Protein AF-A0A2V7MKZ8-F1 (afdb_monomer_lite)

Foldseek 3Di:
DQAAWKWKQKQNDIDIDGHPDDDDDDPPIDIDIGGDGPDDDDDDDDDDDD

pLDDT: mean 96.85, std 3.82, range [75.5, 98.69]

Radius of gyration: 11.25 Å; chains: 1; bounding box: 23×19×34 Å

Secondary structure (DSSP, 8-state):
--BS-EEEEETTEEEEE-TT------TT--EEEEE-SSS--B--------

Structure (mmCIF, N/CA/C/O backbone):
data_AF-A0A2V7MKZ8-F1
#
_entry.id   AF-A0A2V7MKZ8-F1
#
loop_
_atom_site.group_PDB
_atom_site.id
_atom_site.type_symbol
_atom_site.label_atom_id
_atom_site.label_alt_id
_atom_site.label_comp_id
_atom_site.label_asym_id
_atom_site.label_entity_id
_atom_site.label_seq_id
_atom_site.pdbx_PDB_ins_code
_atom_site.Cartn_x
_atom_site.Cartn_y
_atom_site.Cartn_z
_atom_site.occupancy
_atom_site.B_iso_or_equiv
_atom_site.auth_seq_id
_atom_site.auth_comp_id
_atom_site.auth_asym_id
_atom_site.auth_atom_id
_atom_site.pdbx_PDB_model_num
ATOM 1 N N . MET A 1 1 ? -3.170 4.840 -1.775 1.00 96.75 1 MET A N 1
ATOM 2 C CA . MET A 1 1 ? -4.027 4.602 -0.592 1.00 96.75 1 MET A CA 1
ATOM 3 C C . MET A 1 1 ? -5.219 5.544 -0.654 1.00 96.75 1 MET A C 1
ATOM 5 O O . MET A 1 1 ? -4.985 6.736 -0.841 1.00 96.75 1 MET A O 1
ATOM 9 N N . LEU A 1 2 ? -6.451 5.031 -0.559 1.00 98.00 2 LEU A N 1
ATOM 10 C CA . LEU A 1 2 ? -7.675 5.847 -0.622 1.00 98.00 2 LEU A CA 1
ATOM 11 C C . LEU A 1 2 ? -8.230 6.200 0.767 1.00 98.00 2 LEU A C 1
ATOM 13 O O . LEU A 1 2 ? -8.605 7.346 0.981 1.00 98.00 2 LEU A O 1
ATOM 17 N N . SER A 1 3 ? -8.248 5.247 1.703 1.00 98.50 3 SER A N 1
ATOM 18 C CA . SER A 1 3 ? -8.725 5.430 3.086 1.00 98.50 3 SER A CA 1
ATOM 19 C C . SER A 1 3 ? -7.982 4.506 4.057 1.00 98.50 3 SER A C 1
ATOM 21 O O . SER A 1 3 ? -7.296 3.578 3.618 1.00 98.50 3 SER A O 1
ATOM 23 N N . GLY A 1 4 ? -8.141 4.755 5.361 1.00 98.44 4 GLY A N 1
ATOM 24 C CA . GLY A 1 4 ? -7.574 3.940 6.437 1.00 98.44 4 GLY A CA 1
ATOM 25 C C . GLY A 1 4 ? -6.068 4.118 6.646 1.00 98.44 4 GLY A C 1
ATOM 26 O O . GLY A 1 4 ? -5.378 4.798 5.882 1.00 98.44 4 GLY A O 1
ATOM 27 N N . THR A 1 5 ? -5.556 3.479 7.699 1.00 98.62 5 THR A N 1
ATOM 28 C CA . THR A 1 5 ? -4.138 3.526 8.089 1.00 98.62 5 THR A CA 1
ATOM 29 C C . THR A 1 5 ? -3.555 2.122 8.111 1.00 98.62 5 THR A C 1
ATOM 31 O O . THR A 1 5 ? -4.138 1.199 8.689 1.00 98.62 5 THR A O 1
ATOM 34 N N . GLY A 1 6 ? -2.383 1.966 7.503 1.00 98.38 6 GLY A N 1
ATOM 35 C CA . GLY A 1 6 ? -1.671 0.699 7.440 1.00 98.38 6 GLY A CA 1
ATOM 36 C C . GLY A 1 6 ? -0.179 0.831 7.720 1.00 98.38 6 GLY A C 1
ATOM 37 O O . GLY A 1 6 ? 0.380 1.929 7.755 1.00 98.38 6 GLY A O 1
ATOM 38 N N . THR A 1 7 ? 0.476 -0.317 7.868 1.00 98.62 7 THR A N 1
ATOM 39 C CA . THR A 1 7 ? 1.931 -0.443 7.768 1.00 98.62 7 THR A CA 1
ATOM 40 C C . THR A 1 7 ? 2.281 -1.164 6.471 1.00 98.62 7 THR A C 1
ATOM 42 O O . THR A 1 7 ? 1.811 -2.274 6.223 1.00 98.62 7 THR A O 1
ATOM 45 N N . LEU A 1 8 ? 3.124 -0.545 5.645 1.00 98.62 8 LEU A N 1
ATOM 46 C CA . LEU A 1 8 ? 3.778 -1.195 4.513 1.00 98.62 8 LEU A CA 1
ATOM 47 C C . LEU A 1 8 ? 5.077 -1.825 5.006 1.00 98.62 8 LEU A C 1
ATOM 49 O O . LEU A 1 8 ? 5.897 -1.140 5.608 1.00 98.62 8 LEU A O 1
ATOM 53 N N . THR A 1 9 ? 5.298 -3.099 4.694 1.00 98.69 9 THR A N 1
ATOM 54 C CA . THR A 1 9 ? 6.640 -3.691 4.695 1.00 98.69 9 THR A CA 1
ATOM 55 C C . THR A 1 9 ? 7.094 -3.816 3.249 1.00 98.69 9 THR A C 1
ATOM 57 O O . THR A 1 9 ? 6.463 -4.545 2.492 1.00 98.69 9 THR A O 1
ATOM 60 N N . LEU A 1 10 ? 8.163 -3.124 2.855 1.00 98.38 10 LEU A N 1
ATOM 61 C CA . LEU A 1 10 ? 8.746 -3.195 1.512 1.00 98.38 10 LEU A CA 1
ATOM 62 C C . LEU A 1 10 ? 10.223 -3.568 1.632 1.00 98.38 10 LEU A C 1
ATOM 64 O O . LEU A 1 10 ? 11.010 -2.812 2.197 1.00 98.38 10 LEU A O 1
ATOM 68 N N . ASN A 1 11 ? 10.595 -4.745 1.121 1.00 97.81 11 ASN A N 1
ATOM 69 C CA . ASN A 1 11 ? 11.951 -5.295 1.244 1.00 97.81 11 ASN A CA 1
ATOM 70 C C . ASN A 1 11 ? 12.476 -5.275 2.694 1.00 97.81 11 ASN A C 1
ATOM 72 O O . ASN A 1 11 ? 13.608 -4.882 2.959 1.00 97.81 11 ASN A O 1
ATOM 76 N N . GLY A 1 12 ? 11.614 -5.660 3.640 1.00 98.19 12 GLY A N 1
ATOM 77 C CA . GLY A 1 12 ? 11.920 -5.704 5.074 1.00 98.19 12 GLY A CA 1
ATOM 78 C C . GLY A 1 12 ? 11.844 -4.359 5.808 1.00 98.19 12 GLY A C 1
ATOM 79 O O . GLY A 1 12 ? 11.880 -4.348 7.035 1.00 98.19 12 GLY A O 1
ATOM 80 N N . VAL A 1 13 ? 11.684 -3.234 5.105 1.00 98.19 13 VAL A N 1
ATOM 81 C CA . VAL A 1 13 ? 11.553 -1.908 5.727 1.00 98.19 13 VAL A CA 1
ATOM 82 C C . VAL A 1 13 ? 10.086 -1.599 6.003 1.00 98.19 13 VAL A C 1
ATOM 84 O O . VAL A 1 13 ? 9.259 -1.694 5.096 1.00 98.19 13 VAL A 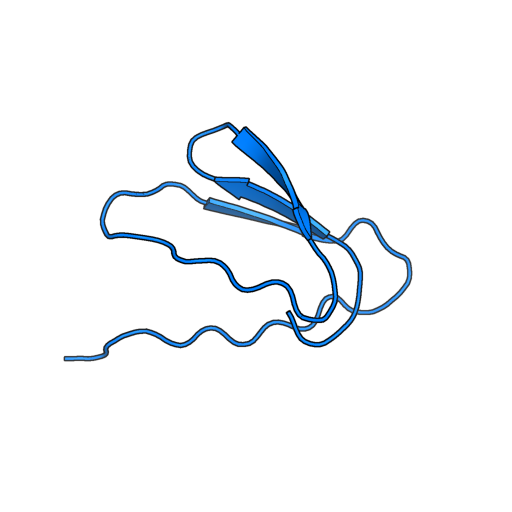O 1
ATOM 87 N N . ARG A 1 14 ? 9.767 -1.209 7.244 1.00 98.38 14 ARG A N 1
ATOM 88 C CA . ARG A 1 14 ? 8.411 -0.819 7.660 1.00 98.38 14 ARG A CA 1
ATOM 89 C C . ARG A 1 14 ? 8.209 0.694 7.562 1.00 98.38 14 ARG A C 1
ATOM 91 O O . ARG A 1 14 ? 9.041 1.458 8.047 1.00 98.38 14 ARG A O 1
ATOM 98 N N . SER A 1 15 ? 7.084 1.119 6.994 1.00 98.19 15 SER A N 1
ATOM 99 C CA . SER A 1 15 ? 6.636 2.517 6.973 1.00 98.19 15 SER A CA 1
ATOM 100 C C . SER A 1 15 ? 5.127 2.626 7.196 1.00 98.19 15 SER A C 1
ATOM 102 O O . SER A 1 15 ? 4.363 1.736 6.819 1.00 98.19 15 SER A O 1
ATOM 104 N N . VAL A 1 16 ? 4.689 3.722 7.821 1.00 98.38 16 VAL A N 1
ATOM 105 C CA . VAL A 1 16 ? 3.260 4.037 7.963 1.00 98.38 16 VAL A CA 1
ATOM 106 C C . VAL A 1 16 ? 2.737 4.575 6.637 1.00 98.38 16 VAL A C 1
ATOM 108 O O . VAL A 1 16 ? 3.393 5.390 5.988 1.00 98.38 16 VAL A O 1
ATOM 111 N N . VAL A 1 17 ? 1.552 4.119 6.245 1.00 98.56 17 VAL A N 1
ATOM 112 C CA . VAL A 1 17 ? 0.872 4.535 5.019 1.00 98.56 17 VAL A CA 1
ATOM 113 C C . VAL A 1 17 ? -0.572 4.916 5.329 1.00 98.56 17 VAL A C 1
ATOM 115 O O . VAL A 1 17 ? -1.219 4.321 6.190 1.00 98.56 17 VAL A O 1
ATOM 118 N N . GLY A 1 18 ? -1.075 5.917 4.615 1.00 98.50 18 GLY A N 1
ATOM 119 C CA . GLY A 1 18 ? -2.433 6.438 4.773 1.00 98.50 18 GLY A CA 1
ATOM 120 C C . GLY A 1 18 ? -2.908 7.165 3.515 1.00 98.50 18 GLY A C 1
ATOM 121 O O . GLY A 1 18 ? -2.203 7.121 2.497 1.00 98.50 18 GLY A O 1
ATOM 122 N N . PRO A 1 19 ? -4.075 7.831 3.545 1.00 98.56 19 PRO A N 1
ATOM 123 C CA . PRO A 1 19 ? -4.661 8.482 2.374 1.00 98.56 19 PRO A CA 1
ATOM 124 C C . PRO A 1 19 ? -3.664 9.397 1.652 1.00 98.56 19 PRO A C 1
ATOM 126 O O . PRO A 1 19 ? -2.904 10.130 2.279 1.00 98.56 19 PRO A O 1
ATOM 129 N N . GLY A 1 20 ? -3.618 9.305 0.321 1.00 98.12 20 GLY A N 1
ATOM 130 C CA . GLY A 1 20 ? -2.667 10.059 -0.508 1.00 98.12 20 GLY A CA 1
ATOM 131 C C . GLY A 1 20 ? -1.272 9.431 -0.642 1.00 98.12 20 GLY A C 1
ATOM 132 O O . GLY A 1 20 ? -0.516 9.823 -1.527 1.00 98.12 20 GLY A O 1
ATOM 133 N N . THR A 1 21 ? -0.934 8.403 0.145 1.00 98.44 21 THR A N 1
ATOM 134 C CA . THR A 1 21 ? 0.335 7.679 -0.034 1.00 98.44 21 THR A CA 1
ATOM 135 C C . THR A 1 21 ? 0.327 6.894 -1.350 1.00 98.44 21 THR A C 1
ATOM 137 O O . THR A 1 21 ? -0.563 6.060 -1.582 1.00 98.44 21 THR A O 1
ATOM 140 N N . ALA A 1 22 ? 1.343 7.128 -2.184 1.00 97.81 22 ALA A N 1
ATOM 141 C CA . ALA A 1 22 ? 1.647 6.356 -3.385 1.00 97.81 22 ALA A CA 1
ATOM 142 C C . ALA A 1 22 ? 2.879 5.471 -3.147 1.00 97.81 22 ALA A C 1
ATOM 144 O O . ALA A 1 22 ? 3.860 5.904 -2.546 1.00 97.81 22 ALA A O 1
ATOM 145 N N . ILE A 1 23 ? 2.817 4.221 -3.608 1.00 97.19 23 ILE A N 1
ATOM 146 C CA . ILE A 1 23 ? 3.866 3.215 -3.410 1.00 97.19 23 ILE A CA 1
ATOM 147 C C . ILE A 1 23 ? 4.185 2.614 -4.774 1.00 97.19 23 ILE A C 1
ATOM 149 O O . ILE A 1 23 ? 3.276 2.180 -5.478 1.00 97.19 23 ILE A O 1
ATOM 153 N N . LEU A 1 24 ? 5.468 2.563 -5.127 1.00 96.44 24 LEU A N 1
ATOM 154 C CA . LEU A 1 24 ? 5.947 1.830 -6.294 1.00 96.44 24 LEU A CA 1
ATOM 155 C C . LEU A 1 24 ? 6.570 0.511 -5.840 1.00 96.44 24 LEU A C 1
A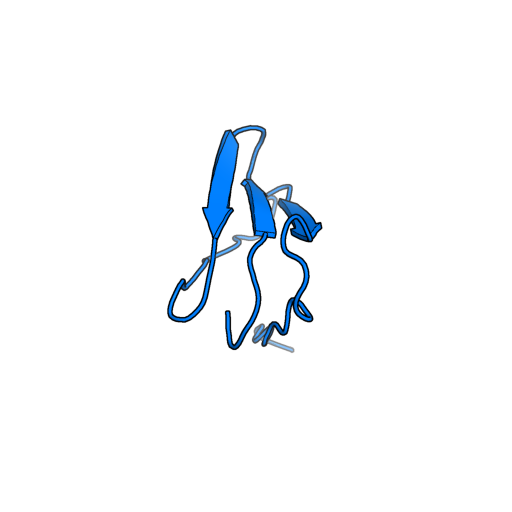TOM 157 O O . LEU A 1 24 ? 7.612 0.501 -5.183 1.00 96.44 24 LEU A O 1
ATOM 161 N N . THR A 1 25 ? 5.959 -0.601 -6.234 1.00 95.81 25 THR A N 1
ATOM 162 C CA . THR A 1 25 ? 6.551 -1.933 -6.109 1.00 95.81 25 THR A CA 1
ATOM 163 C C . THR A 1 25 ? 7.169 -2.313 -7.455 1.00 95.81 25 THR A C 1
ATOM 165 O O . THR A 1 25 ? 6.563 -2.129 -8.508 1.00 95.81 25 THR A O 1
ATOM 168 N N . ARG A 1 26 ? 8.424 -2.778 -7.448 1.00 94.81 26 ARG A N 1
ATOM 169 C CA . ARG A 1 26 ? 9.134 -3.204 -8.668 1.00 94.81 26 ARG A CA 1
ATOM 170 C C . ARG A 1 26 ? 9.188 -4.722 -8.738 1.00 94.81 26 ARG A C 1
ATOM 172 O O . ARG A 1 26 ? 9.203 -5.370 -7.692 1.00 94.81 26 ARG A O 1
ATOM 179 N N . THR A 1 27 ? 9.296 -5.278 -9.942 1.00 94.81 27 THR A N 1
ATOM 180 C CA . THR A 1 27 ? 9.550 -6.712 -10.150 1.00 94.81 27 THR A CA 1
ATOM 181 C C . THR A 1 27 ? 10.676 -7.201 -9.236 1.00 94.81 27 THR A C 1
ATOM 183 O O . THR A 1 27 ? 11.729 -6.571 -9.153 1.00 94.81 27 THR A O 1
ATOM 186 N N . GLY A 1 28 ? 10.426 -8.296 -8.515 1.00 96.06 28 GLY A N 1
ATOM 187 C CA . GLY A 1 28 ? 11.353 -8.861 -7.529 1.00 96.06 28 GLY A CA 1
ATOM 188 C C . GLY A 1 28 ? 11.305 -8.229 -6.129 1.00 96.06 28 GLY A C 1
ATOM 189 O O . GLY A 1 28 ? 11.967 -8.735 -5.229 1.00 96.06 28 GLY A O 1
ATOM 190 N N . SER A 1 29 ? 10.528 -7.163 -5.903 1.00 96.81 29 SER A N 1
ATOM 191 C CA . SER A 1 29 ? 10.329 -6.612 -4.552 1.00 96.81 29 SER A CA 1
ATOM 192 C C . SER A 1 29 ? 9.429 -7.528 -3.720 1.00 96.81 29 SER A C 1
ATOM 194 O O . SER A 1 29 ? 8.404 -7.998 -4.210 1.00 96.81 29 SER A O 1
ATOM 196 N N . SER A 1 30 ? 9.766 -7.718 -2.443 1.00 97.88 30 SER A N 1
ATOM 197 C CA . SER A 1 30 ? 8.850 -8.317 -1.463 1.00 97.88 30 SER A CA 1
ATOM 198 C C . SER A 1 30 ? 8.026 -7.222 -0.793 1.00 97.88 30 SER A C 1
ATOM 200 O O . SER A 1 30 ? 8.559 -6.163 -0.448 1.00 97.88 30 SER A O 1
ATOM 202 N N . HIS A 1 31 ? 6.726 -7.457 -0.615 1.00 97.50 31 HIS A N 1
ATOM 203 C CA . HIS A 1 31 ? 5.841 -6.477 0.002 1.00 97.50 31 HIS A CA 1
ATOM 204 C C . HIS A 1 31 ? 4.731 -7.114 0.843 1.00 97.50 31 HIS A C 1
ATOM 206 O O . HIS A 1 31 ? 4.200 -8.170 0.498 1.00 97.50 31 HIS A O 1
ATOM 212 N N . GLY A 1 32 ? 4.340 -6.426 1.911 1.00 97.56 32 GLY A N 1
ATOM 213 C CA . GLY A 1 32 ? 3.175 -6.750 2.729 1.00 97.56 32 GLY A CA 1
ATOM 214 C C . GLY A 1 32 ? 2.479 -5.479 3.200 1.00 97.56 32 GLY A C 1
ATOM 215 O O . GLY A 1 32 ? 3.135 -4.463 3.434 1.00 97.56 32 GLY A O 1
ATOM 216 N N . LEU A 1 33 ? 1.156 -5.539 3.329 1.00 97.75 33 LEU A N 1
ATOM 217 C CA . LEU A 1 33 ? 0.334 -4.476 3.897 1.00 97.75 33 LEU A CA 1
ATOM 218 C C . LEU A 1 33 ? -0.451 -5.034 5.078 1.00 97.75 33 LEU A C 1
ATOM 220 O O . LEU A 1 33 ? -1.070 -6.088 4.974 1.00 97.75 33 LEU A O 1
ATOM 224 N N . GLU A 1 34 ? -0.413 -4.304 6.184 1.00 98.19 34 GLU A N 1
ATOM 225 C CA . GLU A 1 34 ? -1.125 -4.618 7.419 1.00 98.19 34 GLU A CA 1
ATOM 226 C C . GLU A 1 34 ? -2.011 -3.423 7.776 1.00 98.19 34 GLU A C 1
ATOM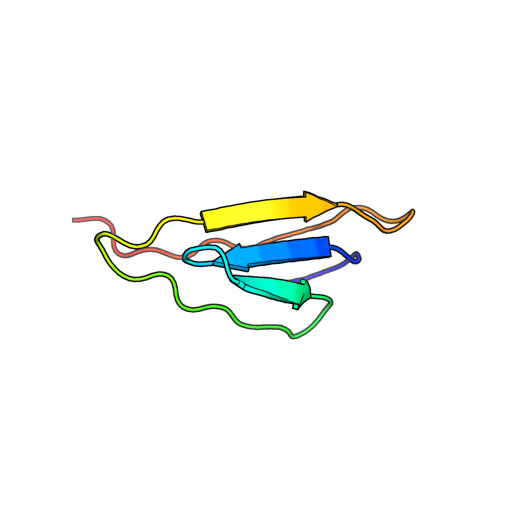 228 O O . GLU A 1 34 ? -1.510 -2.303 7.886 1.00 98.19 34 GLU A O 1
ATOM 233 N N . GLN A 1 35 ? -3.317 -3.636 7.936 1.00 98.31 35 GLN A N 1
ATOM 234 C CA . GLN A 1 35 ? -4.221 -2.613 8.465 1.00 98.31 35 GLN A CA 1
ATOM 235 C C . GLN A 1 35 ? -3.971 -2.459 9.967 1.00 98.31 35 GLN A C 1
ATOM 237 O O . GLN A 1 35 ? -3.993 -3.441 10.701 1.00 98.31 35 GLN A O 1
ATOM 242 N N . VAL A 1 36 ? -3.746 -1.224 10.417 1.00 98.19 36 VAL A N 1
ATOM 243 C CA . VAL A 1 36 ? -3.481 -0.918 11.837 1.00 98.19 36 VAL A CA 1
ATOM 244 C C . VAL A 1 36 ? -4.426 0.146 12.405 1.00 98.19 36 VAL A C 1
ATOM 246 O O . VAL A 1 36 ? -4.387 0.431 13.598 1.00 98.19 36 VAL A O 1
ATOM 249 N N . GLY A 1 37 ? -5.254 0.758 11.554 1.00 96.88 37 GLY A N 1
ATOM 250 C CA . GLY A 1 37 ? -6.305 1.694 11.951 1.00 96.88 37 GLY A CA 1
ATOM 251 C C . GLY A 1 37 ? -7.663 1.019 12.154 1.00 96.88 37 GLY A C 1
ATOM 252 O O . GLY A 1 37 ? -7.859 -0.138 11.798 1.00 96.88 37 GLY A O 1
ATOM 253 N N . SER A 1 38 ? -8.614 1.779 12.698 1.00 97.44 38 SER A N 1
ATOM 254 C CA . SER A 1 38 ? -10.001 1.344 12.919 1.00 97.44 38 SER A CA 1
ATOM 255 C C . SER A 1 38 ? -10.899 1.453 11.683 1.00 97.44 38 SER A C 1
ATOM 257 O O . SER A 1 38 ? -12.007 0.930 11.693 1.00 97.44 38 SER A O 1
ATOM 259 N N . GLU A 1 39 ? -10.456 2.171 10.651 1.00 98.06 39 GLU A N 1
ATOM 260 C CA . GLU A 1 39 ? -11.173 2.338 9.383 1.00 98.06 39 GLU A CA 1
ATOM 261 C C . GLU A 1 39 ? -10.641 1.377 8.320 1.00 98.06 39 GLU A C 1
ATOM 263 O O . GLU A 1 39 ? -9.459 1.013 8.339 1.00 98.06 39 GLU A O 1
ATOM 268 N N . ASP A 1 40 ? -11.486 1.039 7.346 1.00 98.38 40 ASP A N 1
ATOM 269 C CA . ASP A 1 40 ? -11.124 0.204 6.201 1.00 98.38 40 ASP A CA 1
ATOM 270 C C . ASP A 1 40 ? -9.904 0.755 5.452 1.00 98.38 40 ASP A C 1
ATOM 272 O O . ASP A 1 40 ? -9.889 1.896 4.970 1.00 98.38 40 ASP A O 1
ATOM 276 N N . LEU A 1 41 ? -8.878 -0.092 5.319 1.00 98.31 41 LEU A N 1
ATOM 277 C CA . LEU A 1 41 ? -7.711 0.188 4.492 1.00 98.31 41 LEU A CA 1
ATOM 278 C C . LEU A 1 41 ? -8.050 -0.090 3.023 1.00 98.31 41 LEU A C 1
ATOM 280 O O . LEU A 1 41 ? -7.932 -1.219 2.545 1.00 98.31 41 LEU A O 1
ATOM 284 N N . VAL A 1 42 ? -8.456 0.951 2.295 1.00 98.31 42 VAL A N 1
ATOM 285 C CA . VAL A 1 42 ? -8.827 0.836 0.878 1.00 98.31 42 VAL A CA 1
ATOM 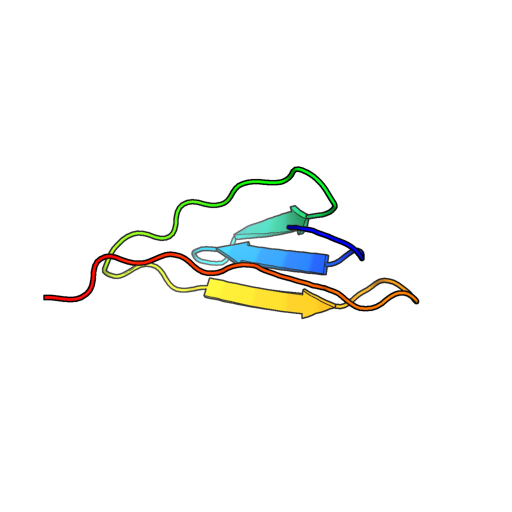286 C C . VAL A 1 42 ? -7.645 1.212 -0.011 1.00 98.31 42 VAL A C 1
ATOM 288 O O . VAL A 1 42 ? -7.082 2.312 0.068 1.00 98.31 42 VAL A O 1
ATOM 291 N N . ILE A 1 43 ? -7.280 0.295 -0.907 1.00 97.88 43 ILE A N 1
ATOM 292 C CA . ILE A 1 43 ? -6.135 0.428 -1.809 1.00 97.88 43 ILE A CA 1
ATOM 293 C C . ILE A 1 43 ? -6.565 0.264 -3.267 1.00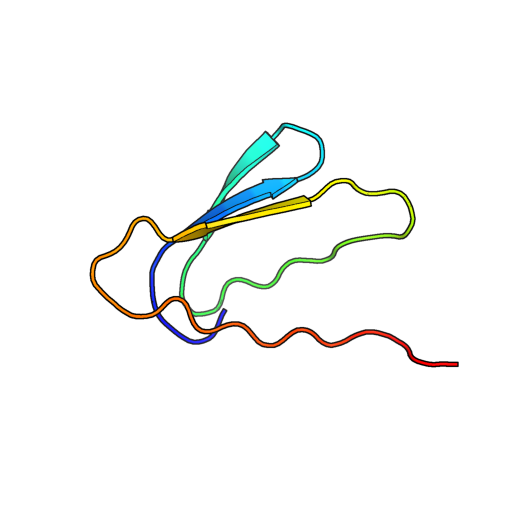 97.88 43 ILE A C 1
ATOM 295 O O . ILE A 1 43 ? -7.393 -0.580 -3.589 1.00 97.88 43 ILE A O 1
ATOM 299 N N . ILE A 1 44 ? -5.964 1.055 -4.159 1.00 98.00 44 ILE A N 1
ATOM 300 C CA . ILE A 1 44 ? -5.973 0.787 -5.600 1.00 98.00 44 ILE A CA 1
ATOM 301 C C . ILE A 1 44 ? -4.614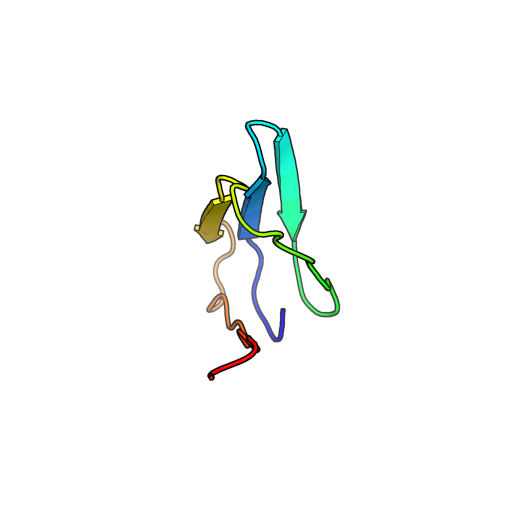 0.198 -5.946 1.00 98.00 44 ILE A C 1
ATOM 303 O O . ILE A 1 44 ? -3.585 0.803 -5.637 1.00 98.00 44 ILE A O 1
ATOM 307 N N . VAL A 1 45 ? -4.622 -0.953 -6.612 1.00 96.62 45 VAL A N 1
ATOM 308 C CA . VAL A 1 45 ? -3.432 -1.536 -7.227 1.00 96.62 45 VAL A CA 1
ATOM 309 C C . VAL A 1 45 ? -3.586 -1.412 -8.733 1.00 96.62 45 VAL A C 1
ATOM 311 O O . VAL A 1 45 ? -4.487 -2.002 -9.323 1.00 96.62 45 VAL A O 1
ATOM 314 N N . ALA A 1 46 ? -2.702 -0.633 -9.345 1.00 96.56 46 ALA A N 1
ATOM 315 C CA . ALA A 1 46 ? -2.563 -0.557 -10.788 1.00 96.56 46 ALA A CA 1
ATOM 316 C C . ALA A 1 46 ? -1.237 -1.213 -11.170 1.00 96.56 46 ALA A C 1
ATOM 318 O O . ALA A 1 46 ? -0.194 -0.895 -10.599 1.00 96.56 46 ALA A O 1
ATOM 319 N N . TYR A 1 47 ? -1.284 -2.134 -12.123 1.00 94.50 47 TYR A N 1
ATOM 320 C CA . TYR A 1 47 ? -0.110 -2.815 -12.647 1.00 94.50 47 TYR A CA 1
ATOM 321 C C . TYR A 1 47 ? -0.236 -2.934 -14.161 1.00 94.50 47 TYR A C 1
ATOM 323 O O . TYR A 1 47 ? -1.337 -2.897 -14.711 1.00 94.50 47 TYR A O 1
ATOM 331 N N . GLN A 1 48 ? 0.901 -3.045 -14.842 1.00 93.06 48 GLN A N 1
ATOM 332 C CA . GLN A 1 48 ? 0.897 -3.349 -16.265 1.00 93.06 48 GLN A CA 1
ATOM 333 C C . GLN A 1 48 ? 0.467 -4.803 -16.449 1.00 93.06 48 GLN A C 1
ATOM 335 O O . GLN A 1 48 ? 1.122 -5.710 -15.937 1.00 93.06 48 GLN A O 1
ATOM 340 N N . HIS A 1 49 ? -0.630 -5.005 -17.170 1.00 83.62 49 HIS A N 1
ATOM 341 C CA . HIS A 1 49 ? -1.039 -6.316 -17.651 1.00 83.62 49 HIS A CA 1
ATOM 342 C C . HIS A 1 49 ? -0.550 -6.464 -19.103 1.00 83.62 49 HIS A C 1
ATOM 344 O O . HIS A 1 49 ? -0.746 -5.518 -19.872 1.00 83.62 49 HIS A O 1
ATOM 350 N N . PRO A 1 50 ? 0.121 -7.571 -19.469 1.00 75.50 50 PRO A N 1
ATOM 351 C CA . PRO A 1 50 ? 0.519 -7.834 -20.851 1.00 75.50 50 PRO A CA 1
ATOM 352 C C . PRO A 1 50 ? -0.680 -8.082 -21.775 1.00 75.50 50 PRO A C 1
ATOM 354 O O . PRO A 1 50 ? -1.754 -8.493 -21.271 1.00 75.50 50 PRO A O 1
#

Sequence (50 aa):
MLSGTGTLTLNGVRSVVGPGTAILTRTGSSHGLEQVGSEDLVIIVAYQHP